Protein AF-K6TJ13-F1 (afdb_monomer_lite)

Foldseek 3Di:
DDDDDPPDDPPDDDPVRVVVVVCVVVVPFDQKDFDQAPPPGTFIWGQDDPVLVVQLVVLQVVQFDADPVRDTPGGNLVSNLLSLLQSRLVGGVVLVDVVQCVVQVPPDSSCSSCSPRNSVCSNVVSVSSCVVSCVVVVVVVVVVD

pLDDT: mean 85.6, std 16.02, range [30.78, 97.81]

Secondary structure (DSSP, 8-state):
-----------PPPHHHHHHHHHHHHHTS-SEEEEEETTTEEEEEEPPPHHHHHHHHHHHHHHEEE-TTS-EEEE-HHHHHHHHHHHHHHH-GGGG-HHHHHHTT-SSGGGHHHHHH-TTTHHHHHHHHHHHTTHHHHHHHHT--

Structure (mmCIF, N/CA/C/O backbone):
data_AF-K6TJ13-F1
#
_entry.id   AF-K6TJ13-F1
#
loop_
_atom_site.group_PDB
_atom_site.id
_atom_site.type_symbol
_atom_site.label_atom_id
_atom_site.label_alt_id
_atom_site.label_comp_id
_atom_site.label_asym_id
_atom_site.label_entity_id
_atom_site.label_seq_id
_atom_site.pdbx_PDB_ins_code
_atom_site.Cartn_x
_atom_site.Cartn_y
_atom_site.Cartn_z
_atom_site.occupancy
_atom_site.B_iso_or_equiv
_atom_site.auth_seq_id
_atom_site.auth_comp_id
_atom_site.auth_asym_id
_atom_site.auth_atom_id
_atom_site.pdbx_PDB_model_num
ATOM 1 N N . MET A 1 1 ? -49.488 37.862 -6.318 1.00 39.06 1 MET A N 1
ATOM 2 C CA . MET A 1 1 ? -48.918 36.497 -6.381 1.00 39.06 1 MET A CA 1
ATOM 3 C C . MET A 1 1 ? -47.601 36.515 -5.618 1.00 39.06 1 MET A C 1
ATOM 5 O O . MET A 1 1 ? -46.623 37.030 -6.135 1.00 39.06 1 MET A O 1
ATOM 9 N N . ASN A 1 2 ? -47.613 36.066 -4.359 1.00 39.69 2 ASN A N 1
ATOM 10 C CA . ASN A 1 2 ? -46.439 36.035 -3.481 1.00 39.69 2 ASN A CA 1
ATOM 11 C C . ASN A 1 2 ? -45.680 34.720 -3.684 1.00 39.69 2 ASN A C 1
ATOM 13 O O . ASN A 1 2 ? -46.235 33.661 -3.403 1.00 39.69 2 ASN A O 1
ATOM 17 N N . LYS A 1 3 ? -44.417 34.782 -4.109 1.00 44.41 3 LYS A N 1
ATOM 18 C CA . LYS A 1 3 ? -43.448 33.709 -3.858 1.00 44.41 3 LYS A CA 1
ATOM 19 C C . LYS A 1 3 ? -42.619 34.149 -2.656 1.00 44.41 3 LYS A C 1
ATOM 21 O O . LYS A 1 3 ? -41.852 35.097 -2.758 1.00 44.41 3 LYS A O 1
ATOM 26 N N . LYS A 1 4 ? -42.869 33.534 -1.497 1.00 48.06 4 LYS A N 1
ATOM 27 C CA . LYS A 1 4 ? -41.985 33.642 -0.335 1.00 48.06 4 LYS A CA 1
ATOM 28 C C . LYS A 1 4 ? -40.766 32.775 -0.627 1.00 48.06 4 LYS A C 1
ATOM 30 O O . LYS A 1 4 ? -40.915 31.570 -0.807 1.00 48.06 4 LYS A O 1
ATOM 35 N N . ASP A 1 5 ? -39.598 33.395 -0.671 1.00 53.28 5 ASP A N 1
ATOM 36 C CA . ASP A 1 5 ? -38.327 32.689 -0.599 1.00 53.28 5 ASP A CA 1
ATOM 37 C C . ASP A 1 5 ? -38.202 32.075 0.803 1.00 53.28 5 ASP A C 1
ATOM 39 O O . ASP A 1 5 ? -38.006 32.779 1.798 1.00 53.28 5 ASP A O 1
ATOM 43 N N . GLU A 1 6 ? -38.375 30.758 0.902 1.00 49.69 6 GLU A N 1
ATOM 44 C CA . GLU A 1 6 ? -38.070 30.003 2.115 1.00 49.69 6 GLU A CA 1
ATOM 45 C C . GLU A 1 6 ? -36.549 29.988 2.314 1.00 49.69 6 GLU A C 1
ATOM 47 O O . GLU A 1 6 ? -35.820 29.195 1.716 1.00 49.69 6 GLU A O 1
ATOM 52 N N . LYS A 1 7 ? -36.049 30.887 3.170 1.00 55.03 7 LYS A N 1
ATOM 53 C CA . LYS A 1 7 ? -34.712 30.758 3.753 1.00 55.03 7 LYS A CA 1
ATOM 54 C C . LYS A 1 7 ? -34.687 29.476 4.582 1.00 55.03 7 LYS A C 1
ATOM 56 O O . LYS A 1 7 ? -35.302 29.407 5.640 1.00 55.03 7 LYS A O 1
ATOM 61 N N . LYS A 1 8 ? -33.974 28.465 4.093 1.00 55.88 8 LYS A N 1
ATOM 62 C CA . LYS A 1 8 ? -33.666 27.248 4.846 1.00 55.88 8 LYS A CA 1
ATOM 63 C C . LYS A 1 8 ? -32.821 27.650 6.062 1.00 55.88 8 LYS A C 1
ATOM 65 O O . LYS A 1 8 ? -31.678 28.066 5.887 1.00 55.88 8 LYS A O 1
ATOM 70 N N . GLU A 1 9 ? -33.384 27.583 7.267 1.00 57.12 9 GLU A N 1
ATOM 71 C CA . GLU A 1 9 ? -32.614 27.758 8.503 1.00 57.12 9 GLU A CA 1
ATOM 72 C C . GLU A 1 9 ? -31.509 26.698 8.560 1.00 57.12 9 GLU A C 1
ATOM 74 O O . GLU A 1 9 ? -31.765 25.492 8.502 1.00 57.12 9 GLU A O 1
ATOM 79 N N . ILE A 1 10 ? -30.260 27.155 8.633 1.00 66.19 10 ILE A N 1
ATOM 80 C CA . ILE A 1 10 ? -29.111 26.298 8.905 1.00 66.19 10 ILE A CA 1
ATOM 81 C C . ILE A 1 10 ? -29.082 26.129 10.423 1.00 66.19 10 ILE A C 1
ATOM 83 O O . ILE A 1 10 ? -28.583 26.999 11.129 1.00 66.19 10 ILE A O 1
ATOM 87 N N . ASN A 1 11 ? -29.658 25.038 10.928 1.00 76.44 11 ASN A N 1
ATOM 88 C CA . ASN A 1 11 ? -29.510 24.684 12.337 1.00 76.44 11 ASN A CA 1
ATOM 89 C C . ASN A 1 11 ? -28.056 24.280 12.599 1.00 76.44 11 ASN A C 1
ATOM 91 O O . ASN A 1 11 ? -27.581 23.263 12.084 1.00 76.44 11 ASN A O 1
ATOM 95 N N . GLU A 1 12 ? -27.357 25.100 13.379 1.00 82.56 12 GLU A N 1
ATOM 96 C CA . GLU A 1 12 ? -26.004 24.823 13.843 1.00 82.56 12 GLU A CA 1
ATOM 97 C C . GLU A 1 12 ? -26.020 23.599 14.769 1.00 82.56 12 GLU A C 1
ATOM 99 O O . GLU A 1 12 ? -26.879 23.455 15.639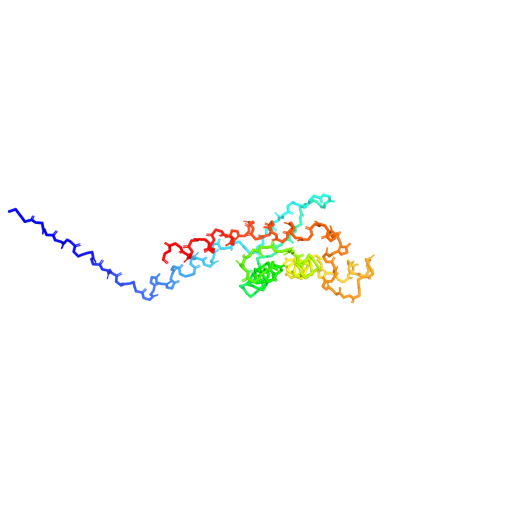 1.00 82.56 12 GLU A O 1
ATOM 104 N N . MET A 1 13 ? -25.104 22.663 14.530 1.00 87.81 13 MET A N 1
ATOM 105 C CA . MET A 1 13 ? -25.024 21.423 15.296 1.00 87.81 13 MET A CA 1
ATOM 106 C C . MET A 1 13 ? -24.338 21.681 16.639 1.00 87.81 13 MET A C 1
ATOM 108 O O . MET A 1 13 ? -23.344 22.402 16.693 1.00 87.81 13 MET A O 1
ATOM 112 N N . SER A 1 14 ? -24.822 21.052 17.712 1.00 90.75 14 SER A N 1
ATOM 113 C CA . SER A 1 14 ? -24.143 21.131 19.006 1.00 90.75 14 SER A CA 1
ATOM 114 C C . SER A 1 14 ? -22.791 20.405 18.967 1.00 90.75 14 SER A C 1
ATOM 116 O O . SER A 1 14 ? -22.587 19.467 18.191 1.00 90.75 14 SER A O 1
ATOM 118 N N . PHE A 1 15 ? -21.859 20.807 19.834 1.00 88.56 15 PHE A N 1
ATOM 119 C CA . PHE A 1 15 ? -20.577 20.109 19.962 1.00 88.56 15 PHE A CA 1
ATOM 120 C C . PHE A 1 15 ? -20.755 18.641 20.387 1.00 88.56 15 PHE A C 1
ATOM 122 O O . PHE A 1 15 ? -20.044 17.777 19.883 1.00 88.56 15 PHE A O 1
ATOM 129 N N . GLU A 1 16 ? -21.727 18.333 21.250 1.00 91.06 16 GLU A N 1
ATOM 130 C CA . GLU A 1 16 ? -22.036 16.952 21.650 1.00 91.06 16 GLU A CA 1
ATOM 131 C C . GLU A 1 16 ? -22.540 16.118 20.467 1.00 91.06 16 GLU A C 1
ATOM 133 O O . GLU A 1 16 ? -22.087 14.990 20.262 1.00 91.06 16 GLU A O 1
ATOM 138 N N . ASP A 1 17 ? -23.406 16.685 19.623 1.00 88.94 17 ASP A N 1
ATOM 139 C CA . ASP A 1 17 ? -23.864 16.021 18.400 1.00 88.94 17 ASP A CA 1
ATOM 140 C C . ASP A 1 17 ? -22.722 15.817 17.399 1.00 88.94 17 ASP A C 1
ATOM 142 O O . ASP A 1 17 ? -22.657 14.778 16.733 1.00 88.94 17 ASP A O 1
ATOM 146 N N . PHE A 1 18 ? -21.809 16.788 17.286 1.00 89.56 18 PHE A N 1
ATOM 147 C CA . PHE A 1 18 ? -20.600 16.661 16.474 1.00 89.56 18 PHE A CA 1
ATOM 148 C C . PHE A 1 18 ? -19.694 15.542 17.000 1.00 89.56 18 PHE A C 1
ATOM 150 O O . PHE A 1 18 ? -19.264 14.681 16.227 1.00 89.56 18 PHE A O 1
ATOM 157 N N . LEU A 1 19 ? -19.450 15.510 18.312 1.00 86.50 19 LEU A N 1
ATOM 158 C CA . LEU A 1 19 ? -18.622 14.504 18.968 1.00 86.50 19 LEU A CA 1
ATOM 159 C C . LEU A 1 19 ? -19.205 13.104 18.751 1.00 86.50 19 LEU A C 1
ATOM 161 O O . LEU A 1 19 ? -18.508 12.230 18.233 1.00 86.50 19 LEU A O 1
ATOM 165 N N . ASN A 1 20 ? -20.496 12.918 19.026 1.00 86.81 20 ASN A N 1
ATOM 166 C CA . ASN A 1 20 ? -21.187 11.642 18.840 1.00 86.81 20 ASN A CA 1
ATOM 167 C C . ASN A 1 20 ? -21.134 11.171 17.380 1.00 86.81 20 ASN A C 1
ATOM 169 O O . ASN A 1 20 ? -20.828 10.008 17.112 1.00 86.81 20 ASN A O 1
ATOM 173 N N . LYS A 1 21 ? -21.344 12.076 16.415 1.00 85.38 21 LYS A N 1
ATOM 174 C CA . LYS A 1 21 ? -21.217 11.752 14.985 1.00 85.38 21 LYS A CA 1
ATOM 175 C C . LYS A 1 21 ? -19.783 11.425 14.575 1.00 85.38 21 LYS A C 1
ATOM 177 O O . LYS A 1 21 ? -19.589 10.584 13.696 1.00 85.38 21 LYS A O 1
ATOM 182 N N . SER A 1 22 ? -18.781 12.068 15.173 1.00 79.06 22 SER A N 1
ATOM 183 C CA . SER A 1 22 ? -17.374 11.795 14.863 1.00 79.06 22 SER A CA 1
ATOM 184 C C . SER A 1 22 ? -16.928 10.421 15.379 1.00 79.06 22 SER A C 1
ATOM 186 O O . SER A 1 22 ? -16.299 9.673 14.630 1.00 79.06 22 SER A O 1
ATOM 188 N N . ILE A 1 23 ? -17.340 10.049 16.597 1.00 78.00 23 ILE A N 1
ATOM 189 C CA . ILE A 1 23 ? -17.079 8.736 17.206 1.00 78.00 23 ILE A CA 1
ATOM 190 C C . ILE A 1 23 ? -17.822 7.629 16.450 1.00 78.00 23 ILE A C 1
ATOM 192 O O . ILE A 1 23 ? -17.234 6.604 16.115 1.00 78.00 23 ILE A O 1
ATOM 196 N N . ASP A 1 24 ? -19.096 7.834 16.107 1.00 77.06 24 ASP A N 1
ATOM 197 C CA . ASP A 1 24 ? -19.870 6.858 15.328 1.00 77.06 24 ASP A CA 1
ATOM 198 C C . ASP A 1 24 ? -19.251 6.629 13.934 1.00 77.06 24 ASP A C 1
ATOM 200 O O . ASP A 1 24 ? -19.194 5.508 13.421 1.00 77.06 24 ASP A O 1
ATOM 204 N N . ARG A 1 25 ? -18.697 7.686 13.326 1.00 74.94 25 ARG A N 1
ATOM 205 C CA . ARG A 1 25 ? -17.999 7.604 12.037 1.00 74.94 25 ARG A CA 1
ATOM 206 C C . ARG A 1 25 ? -16.644 6.897 12.125 1.00 74.94 25 ARG A C 1
ATOM 208 O O . ARG A 1 25 ? -16.241 6.282 11.133 1.00 74.94 25 ARG A O 1
ATOM 215 N N . SER A 1 26 ? -15.929 6.992 13.245 1.00 62.28 26 SER A N 1
ATOM 216 C CA . SER A 1 26 ? -14.650 6.298 13.439 1.00 62.28 26 SER A CA 1
ATOM 217 C C . SER A 1 26 ? -14.857 4.832 13.833 1.00 62.28 2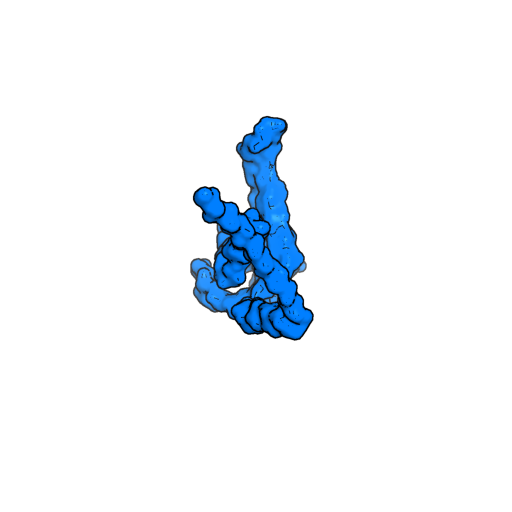6 SER A C 1
ATOM 219 O O . SER A 1 26 ? -14.236 3.959 13.233 1.00 62.28 26 SER A O 1
ATOM 221 N N . GLY A 1 27 ? -15.800 4.539 14.734 1.00 61.19 27 GLY A N 1
ATOM 222 C CA . GLY A 1 27 ? -16.101 3.181 15.207 1.00 61.19 27 GLY A CA 1
ATOM 223 C C . GLY A 1 27 ? -16.682 2.241 14.143 1.00 61.19 27 GLY A C 1
ATOM 224 O O . GLY A 1 27 ? -16.550 1.026 14.252 1.00 61.19 27 GLY A O 1
ATOM 225 N N . LYS A 1 28 ? -17.283 2.784 13.076 1.00 66.56 28 LYS A N 1
ATOM 226 C CA . LYS A 1 28 ? -17.802 2.007 11.932 1.00 66.56 28 LYS A CA 1
ATOM 227 C C . LYS A 1 28 ? -16.740 1.629 10.895 1.00 66.56 28 LYS A C 1
ATOM 229 O O . LYS A 1 28 ? -17.052 0.905 9.946 1.00 66.56 28 LYS A O 1
ATOM 234 N N . GLN A 1 29 ? -15.509 2.131 11.014 1.00 66.44 29 GLN A N 1
ATOM 235 C CA . GLN A 1 29 ? -14.446 1.793 10.070 1.00 66.44 29 GLN A CA 1
ATOM 236 C C . GLN A 1 29 ? -13.863 0.426 10.415 1.00 66.44 29 GLN A C 1
ATOM 238 O O . GLN A 1 29 ? -13.451 0.166 11.540 1.00 66.44 29 GLN A O 1
ATOM 243 N N . LYS A 1 30 ? -13.830 -0.465 9.424 1.00 72.62 30 LYS A N 1
ATOM 244 C CA . LYS A 1 30 ? -13.159 -1.754 9.568 1.00 72.62 30 LYS A CA 1
ATOM 245 C C . LYS A 1 30 ? -11.653 -1.525 9.650 1.00 72.62 30 LYS A C 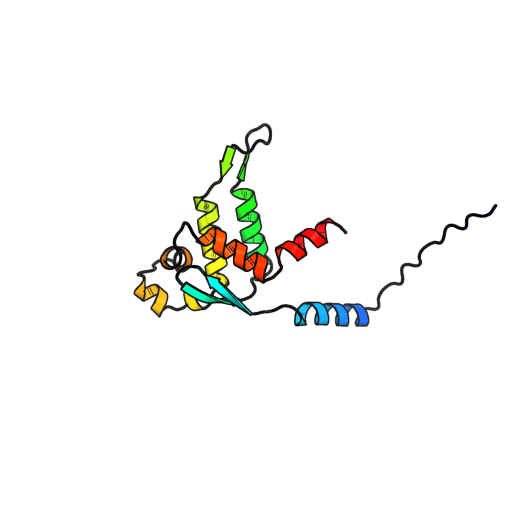1
ATOM 247 O O . LYS A 1 30 ? -11.087 -0.908 8.749 1.00 72.62 30 LYS A O 1
ATOM 252 N N . ASN A 1 31 ? -11.037 -2.024 10.718 1.00 83.56 31 ASN A N 1
ATOM 253 C CA . ASN A 1 31 ? -9.607 -1.857 10.991 1.00 83.56 31 ASN A CA 1
ATOM 254 C C . ASN A 1 31 ? -8.743 -2.953 10.357 1.00 83.56 31 ASN A C 1
ATOM 256 O O . ASN A 1 31 ? -7.556 -2.736 10.138 1.00 83.56 31 ASN A O 1
ATOM 260 N N . GLU A 1 32 ? -9.336 -4.102 10.039 1.00 91.69 32 GLU A N 1
ATOM 261 C CA . GLU A 1 32 ? -8.679 -5.214 9.363 1.00 91.69 32 GLU A CA 1
ATOM 262 C C . GLU A 1 32 ? -9.666 -5.879 8.399 1.00 91.69 32 GLU A C 1
ATOM 264 O O . GLU A 1 32 ? -10.864 -5.959 8.682 1.00 91.69 32 GLU A O 1
ATOM 269 N N . GLU A 1 33 ? -9.164 -6.325 7.255 1.00 92.38 33 GLU A N 1
ATOM 270 C CA . GLU A 1 33 ? -9.909 -7.046 6.233 1.00 92.38 33 GLU A CA 1
ATOM 271 C C . GLU A 1 33 ? -9.055 -8.165 5.648 1.00 92.38 33 GLU A C 1
ATOM 273 O O . GLU A 1 33 ? -7.855 -8.013 5.429 1.00 92.38 33 GLU A O 1
ATOM 278 N N . LYS A 1 34 ? -9.702 -9.285 5.335 1.00 94.25 34 LYS A N 1
ATOM 279 C CA . LYS A 1 34 ? -9.085 -10.362 4.566 1.00 94.25 34 LYS A CA 1
ATOM 280 C C . LYS A 1 34 ? -9.342 -10.130 3.083 1.00 94.25 34 LYS A C 1
ATOM 282 O O . LYS A 1 34 ? -10.493 -10.005 2.656 1.00 94.25 34 LYS A O 1
ATOM 287 N N . ILE A 1 35 ? -8.274 -10.055 2.301 1.00 94.56 35 ILE A N 1
ATOM 288 C CA . ILE A 1 35 ? -8.333 -9.824 0.859 1.00 94.56 35 ILE A CA 1
ATOM 289 C C . ILE A 1 35 ? -7.844 -11.088 0.166 1.00 94.56 35 ILE A C 1
ATOM 291 O O . ILE A 1 35 ? -6.789 -11.614 0.500 1.00 94.56 35 ILE A O 1
ATOM 295 N N . ASP A 1 36 ? -8.646 -11.584 -0.770 1.00 94.50 36 ASP A N 1
ATOM 296 C CA . ASP A 1 36 ? -8.278 -12.721 -1.603 1.00 94.50 36 ASP A CA 1
ATOM 297 C C . ASP A 1 36 ? -7.293 -12.261 -2.682 1.00 94.50 36 ASP A C 1
ATOM 299 O O . ASP A 1 36 ? -7.628 -11.403 -3.505 1.00 94.50 36 ASP A O 1
ATOM 303 N N . ILE A 1 37 ? -6.071 -12.784 -2.620 1.00 93.12 37 ILE A N 1
ATOM 304 C CA . ILE A 1 37 ? -4.969 -12.461 -3.521 1.00 93.12 37 ILE A CA 1
ATOM 305 C C . ILE A 1 37 ? -4.729 -13.677 -4.431 1.00 93.12 37 ILE A C 1
ATOM 307 O O . ILE A 1 37 ? -4.481 -14.776 -3.920 1.00 93.12 37 ILE A O 1
ATOM 311 N N . PRO A 1 38 ? -4.781 -13.523 -5.768 1.00 85.75 38 PRO A N 1
ATOM 312 C CA . PRO A 1 38 ? -4.550 -14.627 -6.697 1.00 85.75 38 PRO A CA 1
ATOM 313 C C . PRO A 1 38 ? -3.233 -15.359 -6.414 1.00 85.75 38 PRO A C 1
ATOM 315 O O . PRO A 1 38 ? -2.187 -14.732 -6.284 1.00 85.75 38 PRO A O 1
ATOM 318 N N . GLY A 1 39 ? -3.285 -16.688 -6.292 1.00 88.94 39 GLY A N 1
ATOM 319 C CA . GLY A 1 39 ? -2.114 -17.526 -5.987 1.00 88.94 39 GLY A CA 1
ATOM 320 C C . GLY A 1 39 ? -1.723 -17.605 -4.504 1.00 88.94 39 GLY A C 1
ATOM 321 O O . GLY A 1 39 ? -0.957 -18.490 -4.139 1.00 88.94 39 GLY A O 1
ATOM 322 N N . TRP A 1 40 ? -2.289 -16.753 -3.644 1.00 91.00 40 TRP A N 1
ATOM 323 C CA . TRP A 1 40 ? -1.981 -16.688 -2.206 1.00 91.00 40 TRP A CA 1
ATOM 324 C C . TRP A 1 40 ? -3.193 -16.983 -1.316 1.00 91.00 40 TRP A C 1
ATOM 326 O O . TRP A 1 40 ? -3.044 -17.376 -0.159 1.00 91.00 40 TRP A O 1
ATOM 336 N N . GLY A 1 41 ? -4.402 -16.808 -1.850 1.00 93.25 41 GLY A N 1
ATOM 337 C CA . GLY A 1 41 ? -5.641 -16.917 -1.096 1.00 93.25 41 GLY A CA 1
ATOM 338 C C . GLY A 1 41 ? -5.875 -15.702 -0.198 1.00 93.25 41 GLY A C 1
ATOM 339 O O . GLY A 1 41 ? -5.444 -14.585 -0.479 1.00 93.25 41 GLY A O 1
ATOM 340 N N . SER A 1 42 ? -6.588 -15.916 0.904 1.00 96.00 42 SER A N 1
ATOM 341 C CA . SER A 1 42 ? -7.030 -14.851 1.803 1.00 96.00 42 SER A CA 1
ATOM 342 C C . SER A 1 42 ? -5.909 -14.353 2.731 1.00 96.00 42 SER A C 1
ATOM 344 O O . SER A 1 42 ? -5.614 -14.994 3.742 1.00 96.00 42 SER A O 1
ATOM 346 N N . VAL A 1 43 ? -5.391 -13.150 2.475 1.00 96.69 43 VAL A N 1
ATOM 347 C CA . VAL A 1 43 ? -4.337 -12.486 3.265 1.00 96.69 43 VAL A CA 1
ATOM 348 C C . VAL A 1 43 ? -4.929 -11.346 4.118 1.00 96.69 43 VAL A C 1
ATOM 350 O O . VAL A 1 43 ? -5.780 -10.602 3.620 1.00 96.69 43 VAL A O 1
ATOM 353 N N . PRO A 1 44 ? -4.546 -11.193 5.403 1.00 96.06 44 PRO A N 1
ATOM 354 C CA . PRO A 1 44 ? -5.037 -10.113 6.254 1.00 96.06 44 PRO A CA 1
ATOM 355 C C . PRO A 1 44 ? -4.313 -8.790 5.978 1.00 96.06 44 PRO A C 1
ATOM 357 O O . PRO A 1 44 ? -3.085 -8.721 5.970 1.00 96.06 44 PRO A O 1
ATOM 360 N N . PHE A 1 45 ? -5.094 -7.724 5.842 1.00 96.75 45 PHE A N 1
ATOM 361 C CA . PHE A 1 45 ? -4.618 -6.354 5.699 1.00 96.75 45 PHE A CA 1
ATOM 362 C C . PHE A 1 45 ? -5.279 -5.461 6.736 1.00 96.75 45 PHE A C 1
ATOM 364 O O . PHE A 1 45 ? -6.482 -5.549 6.973 1.00 96.75 45 PHE A O 1
ATOM 371 N N . ARG A 1 46 ? -4.503 -4.559 7.323 1.00 95.31 46 ARG A N 1
ATOM 372 C CA . ARG A 1 46 ? -4.983 -3.494 8.197 1.00 95.31 46 ARG A CA 1
ATOM 373 C C . ARG A 1 46 ? -5.365 -2.273 7.380 1.00 95.31 46 ARG A C 1
ATOM 375 O O . ARG A 1 46 ? -4.828 -2.033 6.299 1.00 95.31 46 ARG A O 1
ATOM 382 N N . ARG A 1 47 ? -6.287 -1.482 7.924 1.00 92.69 47 ARG A N 1
ATOM 383 C CA . ARG A 1 47 ? -6.668 -0.202 7.338 1.00 92.69 47 ARG A CA 1
ATOM 384 C C . ARG A 1 47 ? -5.438 0.716 7.316 1.00 92.69 47 ARG A C 1
ATOM 386 O O . ARG A 1 47 ? -4.893 0.980 8.389 1.00 92.69 47 ARG A O 1
ATOM 393 N N . PRO A 1 48 ? -5.020 1.218 6.144 1.00 92.69 48 PRO A N 1
ATOM 394 C CA . PRO A 1 48 ? -3.951 2.204 6.073 1.00 92.69 48 PRO A CA 1
ATOM 395 C C . PRO A 1 48 ? -4.380 3.501 6.763 1.00 92.69 48 PRO A C 1
ATOM 397 O O . PRO A 1 48 ? -5.562 3.866 6.752 1.00 92.69 48 PRO A O 1
ATOM 400 N N . ASN A 1 49 ? -3.419 4.200 7.357 1.00 90.81 49 ASN A N 1
ATOM 401 C CA . ASN A 1 49 ? -3.650 5.535 7.897 1.00 90.81 49 ASN A CA 1
ATOM 402 C C . ASN A 1 49 ? -3.755 6.574 6.760 1.00 90.81 49 ASN A C 1
ATOM 404 O O . ASN A 1 49 ? -3.520 6.271 5.590 1.00 90.81 49 ASN A O 1
ATOM 408 N N . ASN A 1 50 ? -4.153 7.804 7.095 1.00 88.88 50 ASN A N 1
ATOM 409 C CA . ASN A 1 50 ? -4.363 8.842 6.084 1.00 88.88 50 ASN A CA 1
ATOM 410 C C . ASN A 1 50 ? -3.080 9.190 5.321 1.00 88.88 50 ASN A C 1
ATOM 412 O O . ASN A 1 50 ? -3.162 9.404 4.116 1.00 88.88 50 ASN A O 1
ATOM 416 N N . ASP A 1 51 ? -1.929 9.205 5.989 1.00 92.75 51 ASP A N 1
ATOM 417 C CA . ASP A 1 51 ? -0.653 9.563 5.366 1.00 92.75 51 ASP A CA 1
ATOM 418 C C . ASP A 1 51 ? -0.255 8.504 4.335 1.00 92.75 51 ASP A C 1
ATOM 420 O O . ASP A 1 51 ? -0.077 8.826 3.170 1.00 92.75 51 ASP A O 1
ATOM 424 N N . GLN A 1 52 ? -0.319 7.221 4.696 1.00 94.12 52 GLN A N 1
ATOM 425 C CA . GLN A 1 52 ? -0.077 6.095 3.785 1.00 94.12 52 GLN A CA 1
ATOM 426 C C . GLN A 1 52 ? -0.996 6.124 2.557 1.00 94.12 52 GLN A C 1
ATOM 428 O O . GLN A 1 52 ? -0.578 5.805 1.444 1.00 94.12 52 GLN A O 1
ATOM 433 N N . ILE A 1 53 ? -2.267 6.493 2.750 1.00 93.50 53 ILE A N 1
ATOM 434 C CA . ILE A 1 53 ? -3.214 6.661 1.643 1.00 93.50 53 ILE A CA 1
ATOM 435 C C . ILE A 1 53 ? -2.771 7.816 0.742 1.00 93.50 53 ILE A C 1
ATOM 437 O O . ILE A 1 53 ? -2.745 7.657 -0.476 1.00 93.50 53 ILE A O 1
ATOM 441 N N . LEU A 1 54 ? -2.466 8.977 1.322 1.00 92.81 54 LEU A N 1
ATOM 442 C CA . LEU A 1 54 ? -2.078 10.171 0.575 1.00 92.81 54 LEU A CA 1
ATOM 443 C C . LEU A 1 54 ? -0.760 9.967 -0.168 1.00 92.81 54 LEU A C 1
ATOM 445 O O . LEU A 1 54 ? -0.680 10.332 -1.336 1.00 92.81 54 LEU A O 1
ATOM 449 N N . ASP A 1 55 ? 0.222 9.333 0.461 1.00 94.31 55 ASP A N 1
ATOM 450 C CA . ASP A 1 55 ? 1.524 9.037 -0.126 1.00 94.31 55 ASP A CA 1
ATOM 451 C C . ASP A 1 55 ? 1.371 8.144 -1.358 1.00 94.31 55 ASP A C 1
ATOM 453 O O . ASP A 1 55 ? 1.866 8.483 -2.435 1.00 94.31 55 ASP A O 1
ATOM 457 N N . TYR A 1 56 ? 0.588 7.064 -1.258 1.00 95.44 56 TYR A N 1
ATOM 458 C CA . TYR A 1 56 ? 0.351 6.185 -2.402 1.00 95.44 56 TYR A CA 1
ATOM 459 C C . TYR A 1 56 ? -0.459 6.865 -3.521 1.00 95.44 56 TYR A C 1
ATOM 461 O O . TYR A 1 56 ? -0.170 6.678 -4.704 1.00 95.44 56 TYR A O 1
ATOM 469 N N . LEU A 1 57 ? -1.456 7.692 -3.188 1.00 93.06 57 LEU A N 1
ATOM 470 C CA . LEU A 1 57 ? -2.225 8.440 -4.193 1.00 93.06 57 LEU A CA 1
ATOM 471 C C . LEU A 1 57 ? -1.384 9.522 -4.884 1.00 93.06 57 LEU A C 1
ATOM 473 O O . LEU A 1 57 ? -1.497 9.710 -6.096 1.00 93.06 57 LEU A O 1
ATOM 477 N N . ASN A 1 58 ? -0.523 10.207 -4.133 1.00 93.19 58 ASN A N 1
ATOM 478 C CA . ASN A 1 58 ? 0.430 11.167 -4.678 1.00 93.19 58 ASN A CA 1
ATOM 479 C C . ASN A 1 58 ? 1.432 10.463 -5.593 1.00 93.19 58 ASN A C 1
ATOM 481 O O . ASN A 1 58 ? 1.694 10.954 -6.688 1.00 93.19 58 ASN A O 1
ATOM 485 N N . ALA A 1 59 ? 1.938 9.293 -5.196 1.00 93.44 59 ALA A N 1
ATOM 486 C CA . ALA A 1 59 ? 2.810 8.481 -6.037 1.00 93.44 59 ALA A CA 1
ATOM 487 C C . ALA A 1 59 ? 2.125 8.082 -7.354 1.00 93.44 59 ALA A C 1
ATOM 489 O O . ALA A 1 59 ? 2.722 8.232 -8.419 1.00 93.44 59 ALA A O 1
ATOM 490 N N . GLN A 1 60 ? 0.851 7.670 -7.315 1.00 91.69 60 GLN A N 1
ATOM 491 C CA . GLN A 1 60 ? 0.067 7.391 -8.525 1.00 91.69 60 GLN A CA 1
ATOM 492 C C . GLN A 1 60 ? -0.042 8.608 -9.448 1.00 91.69 60 GLN A C 1
ATOM 494 O O . GLN A 1 60 ? 0.169 8.483 -10.653 1.00 91.69 60 GLN A O 1
ATOM 499 N N . GLY A 1 61 ? -0.350 9.785 -8.896 1.00 90.12 61 GLY A N 1
ATOM 500 C CA . GLY A 1 61 ? -0.430 11.023 -9.672 1.00 90.12 61 GLY A CA 1
ATOM 501 C C . GLY A 1 61 ? 0.916 11.418 -10.284 1.00 90.12 61 GLY A C 1
ATOM 502 O O . GLY A 1 61 ? 0.994 11.701 -11.478 1.00 90.12 61 GLY A O 1
ATOM 503 N N . ASN A 1 62 ? 1.981 11.374 -9.482 1.00 92.12 62 ASN A N 1
ATOM 504 C CA . ASN A 1 62 ? 3.337 11.756 -9.883 1.00 92.12 62 ASN A CA 1
ATOM 505 C C . ASN A 1 62 ? 3.971 10.772 -10.874 1.00 92.12 62 ASN A C 1
ATOM 507 O O . ASN A 1 62 ? 4.848 11.158 -11.648 1.00 92.12 62 ASN A O 1
ATOM 511 N N . ALA A 1 63 ? 3.529 9.512 -10.882 1.00 92.00 63 ALA A N 1
ATOM 512 C CA . ALA A 1 63 ? 3.992 8.531 -11.851 1.00 92.00 63 ALA A CA 1
ATOM 513 C C . ALA A 1 63 ? 3.540 8.871 -13.281 1.00 92.00 63 ALA A C 1
ATOM 515 O O . ALA A 1 63 ? 4.173 8.420 -14.234 1.00 92.00 63 ALA A O 1
ATOM 516 N N . ILE A 1 64 ? 2.476 9.661 -13.467 1.00 91.31 64 ILE A N 1
ATOM 517 C CA . ILE A 1 64 ? 1.995 10.062 -14.794 1.00 91.31 64 ILE A CA 1
ATOM 518 C C . ILE A 1 64 ? 2.869 11.201 -15.330 1.00 91.31 64 ILE A C 1
ATOM 520 O O . ILE A 1 64 ? 2.920 12.294 -14.771 1.00 91.31 64 ILE A O 1
ATOM 524 N N . LYS A 1 65 ? 3.541 10.960 -16.458 1.00 90.62 65 LYS A N 1
ATOM 525 C CA . LYS A 1 65 ? 4.384 11.954 -17.132 1.00 90.62 65 LYS A CA 1
ATOM 526 C C . LYS A 1 65 ? 3.574 12.682 -18.196 1.00 90.62 65 LYS A C 1
ATOM 528 O O . LYS A 1 65 ? 2.958 12.039 -19.045 1.00 90.62 65 LYS A O 1
ATOM 533 N N . PHE A 1 66 ? 3.625 14.010 -18.182 1.00 90.69 66 PHE A N 1
ATOM 534 C CA . PHE A 1 66 ? 2.936 14.873 -19.142 1.00 90.69 66 PHE A CA 1
ATOM 535 C C . PHE A 1 66 ? 3.932 15.596 -20.057 1.00 90.69 66 PHE A C 1
ATOM 537 O O . PHE A 1 66 ? 5.037 15.938 -19.633 1.00 90.69 66 PHE A O 1
ATOM 544 N N . ASN A 1 67 ? 3.540 15.848 -21.307 1.00 90.19 67 ASN A N 1
ATOM 545 C CA . ASN A 1 67 ? 4.259 16.762 -22.194 1.00 90.19 67 ASN A CA 1
ATOM 546 C C . ASN A 1 67 ? 3.884 18.229 -21.889 1.00 90.19 67 ASN A C 1
ATOM 548 O O . ASN A 1 67 ? 3.050 18.512 -21.029 1.00 90.19 67 ASN A O 1
ATOM 552 N N . LYS A 1 68 ? 4.479 19.176 -22.628 1.00 89.44 68 LYS A N 1
ATOM 553 C CA . LYS A 1 68 ? 4.210 20.620 -22.475 1.00 89.44 68 LYS A CA 1
ATOM 554 C C . LYS A 1 68 ? 2.754 21.017 -22.755 1.00 89.44 68 LYS A C 1
ATOM 556 O O . LYS A 1 68 ? 2.312 22.041 -22.247 1.00 89.44 68 LYS A O 1
ATOM 561 N N . ASP A 1 69 ? 2.029 20.204 -23.516 1.00 91.00 69 ASP A N 1
ATOM 562 C CA . ASP A 1 69 ? 0.630 20.426 -23.890 1.00 91.00 69 ASP A CA 1
ATOM 563 C C . ASP A 1 69 ? -0.351 19.732 -22.923 1.00 91.00 69 ASP A C 1
ATOM 565 O O . ASP A 1 69 ? -1.559 19.743 -23.146 1.00 91.00 69 ASP A O 1
ATOM 569 N N . GLY A 1 70 ? 0.153 19.103 -21.852 1.00 86.38 70 GLY A N 1
ATOM 570 C CA . GLY A 1 70 ? -0.662 18.383 -20.871 1.00 86.38 70 GLY A CA 1
ATOM 571 C C . GLY A 1 70 ? -1.135 16.996 -21.325 1.00 86.38 70 GLY A C 1
ATOM 572 O O . GLY A 1 70 ? -2.030 16.425 -20.705 1.00 86.38 70 GLY A O 1
ATOM 573 N N . LEU A 1 71 ? -0.549 16.428 -22.384 1.00 88.19 71 LEU A N 1
ATOM 574 C CA . LEU A 1 71 ? -0.830 15.065 -22.846 1.00 88.19 71 LEU A CA 1
ATOM 575 C C . LEU A 1 71 ? 0.045 14.043 -22.116 1.00 88.19 71 LEU A C 1
ATOM 577 O O . LEU A 1 71 ? 1.236 14.274 -21.900 1.00 88.19 71 LEU A O 1
ATOM 581 N N . ILE A 1 72 ? -0.535 12.889 -21.781 1.00 89.06 72 ILE A N 1
ATOM 582 C CA . ILE A 1 72 ? 0.176 11.788 -21.119 1.00 89.06 72 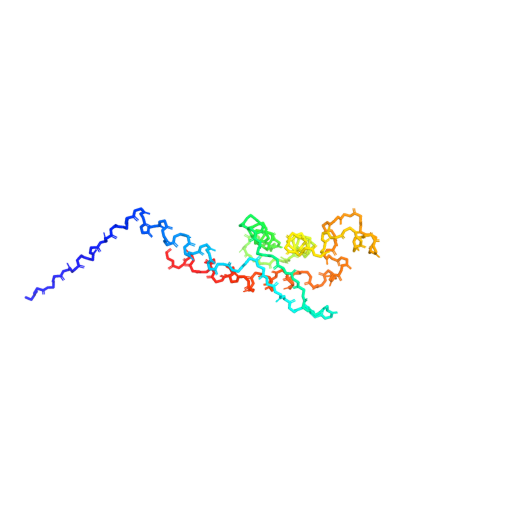ILE A CA 1
ATOM 583 C C . ILE A 1 72 ? 1.222 11.202 -22.078 1.00 89.06 72 ILE A C 1
ATOM 585 O O . ILE A 1 72 ? 0.885 10.723 -23.158 1.00 89.06 72 ILE A O 1
ATOM 589 N N . MET A 1 73 ? 2.489 11.219 -21.664 1.00 91.88 73 MET A N 1
ATOM 590 C CA . MET A 1 73 ? 3.626 10.644 -22.395 1.00 91.88 73 MET A CA 1
ATOM 591 C C . MET A 1 73 ? 3.999 9.241 -21.924 1.00 91.88 73 MET A C 1
ATOM 593 O O . MET A 1 73 ? 4.646 8.496 -22.655 1.00 91.88 73 MET A O 1
ATOM 597 N N . GLY A 1 74 ? 3.641 8.890 -20.692 1.00 90.94 74 GLY A N 1
ATOM 598 C CA . GLY A 1 74 ? 3.957 7.591 -20.119 1.00 90.94 74 GLY A CA 1
ATOM 599 C C . GLY A 1 74 ? 3.772 7.561 -18.612 1.00 90.94 74 GLY A C 1
ATOM 600 O O . GLY A 1 74 ? 3.350 8.542 -17.998 1.00 90.94 74 GLY A O 1
ATOM 601 N N . THR A 1 75 ? 4.124 6.422 -18.027 1.00 92.62 75 THR A N 1
ATOM 602 C CA . THR A 1 75 ? 4.005 6.172 -16.592 1.00 92.62 75 THR A CA 1
ATOM 603 C C . THR A 1 75 ? 5.338 5.681 -16.045 1.00 92.62 75 THR A C 1
ATOM 605 O O . THR A 1 75 ? 5.970 4.803 -16.633 1.00 92.62 75 THR A O 1
ATOM 608 N N . ASP A 1 76 ? 5.779 6.241 -14.921 1.00 93.69 76 ASP A N 1
ATOM 609 C CA . ASP A 1 76 ? 6.926 5.742 -14.168 1.00 93.69 76 ASP A CA 1
ATOM 610 C C . ASP A 1 76 ? 6.545 4.480 -13.386 1.00 93.69 76 ASP A C 1
ATOM 612 O O . ASP A 1 76 ? 6.204 4.522 -12.205 1.00 93.69 76 ASP A O 1
ATOM 616 N N . LEU A 1 77 ? 6.551 3.340 -14.079 1.00 91.94 77 LEU A N 1
ATOM 617 C CA . LEU A 1 77 ? 6.144 2.062 -13.492 1.00 91.94 77 LEU A CA 1
ATOM 618 C C . LEU A 1 77 ? 7.049 1.628 -12.335 1.00 91.94 77 LEU A C 1
ATOM 620 O O . LEU A 1 77 ? 6.574 0.945 -11.431 1.00 91.94 77 LEU A O 1
ATOM 624 N N . LYS A 1 78 ? 8.325 2.037 -12.338 1.00 93.94 78 LYS A N 1
ATOM 625 C CA . LYS A 1 78 ? 9.260 1.732 -11.252 1.00 93.94 78 LYS A CA 1
ATOM 626 C C . LYS A 1 78 ? 8.824 2.442 -9.975 1.00 93.94 78 LYS A C 1
ATOM 628 O O . LYS A 1 78 ? 8.525 1.769 -8.995 1.00 93.94 78 LYS A O 1
ATOM 633 N N . SER A 1 79 ? 8.703 3.771 -10.025 1.00 92.94 79 SER A N 1
ATOM 634 C CA . SER A 1 79 ? 8.272 4.554 -8.863 1.00 92.94 79 SER A CA 1
ATOM 635 C C . SER A 1 79 ? 6.891 4.122 -8.371 1.00 92.94 79 SER A C 1
ATOM 637 O O . SER A 1 79 ? 6.672 4.034 -7.168 1.00 92.94 79 SER A O 1
ATOM 639 N N . LEU A 1 80 ? 5.968 3.817 -9.289 1.00 95.00 80 LEU A N 1
ATOM 640 C CA . LEU A 1 80 ? 4.630 3.361 -8.928 1.00 95.00 80 LEU A CA 1
ATOM 641 C C . LEU A 1 80 ? 4.652 2.006 -8.204 1.00 95.00 80 LEU A C 1
ATOM 643 O O . LEU A 1 80 ? 3.956 1.836 -7.205 1.00 95.00 80 LEU A O 1
ATOM 647 N N . SER A 1 81 ? 5.448 1.053 -8.694 1.00 95.81 81 SER A N 1
ATOM 648 C CA . SER A 1 81 ? 5.547 -0.284 -8.095 1.00 95.81 81 SER A CA 1
ATOM 649 C C . SER A 1 81 ? 6.248 -0.247 -6.738 1.00 95.81 81 SER A C 1
ATOM 651 O O . SER A 1 81 ? 5.813 -0.934 -5.820 1.00 95.81 81 SER A O 1
ATOM 653 N N . GLU A 1 82 ? 7.285 0.583 -6.588 1.00 95.62 82 GLU A N 1
ATOM 654 C CA . GLU A 1 82 ? 7.988 0.793 -5.314 1.00 95.62 82 GLU A CA 1
ATOM 655 C C . GLU A 1 82 ? 7.043 1.390 -4.258 1.00 95.62 82 GLU A C 1
ATOM 657 O O . GLU A 1 82 ? 6.910 0.837 -3.167 1.00 95.62 82 GLU A O 1
ATOM 662 N N . SER A 1 83 ? 6.283 2.437 -4.599 1.00 96.56 83 SER A N 1
ATOM 663 C CA . SER A 1 8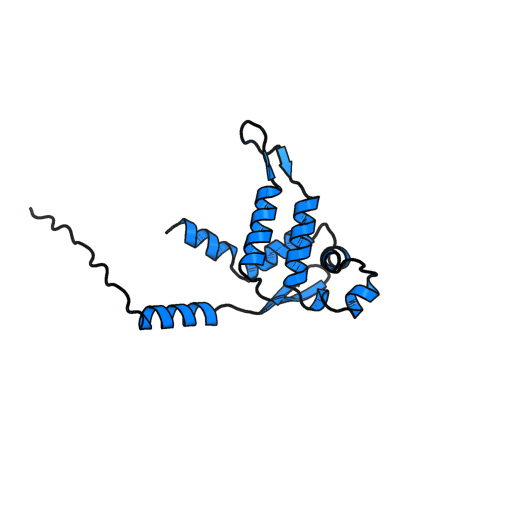3 ? 5.295 3.012 -3.676 1.00 96.56 83 SER A CA 1
ATOM 664 C C . SER A 1 83 ? 4.131 2.062 -3.369 1.00 96.56 83 SER A C 1
ATOM 666 O O . SER A 1 83 ? 3.625 2.046 -2.247 1.00 96.56 83 SER A O 1
ATOM 668 N N . ALA A 1 84 ? 3.697 1.246 -4.336 1.00 97.19 84 ALA A N 1
ATOM 669 C CA . ALA A 1 84 ? 2.690 0.215 -4.089 1.00 97.19 84 ALA A CA 1
ATOM 670 C C . ALA A 1 84 ? 3.207 -0.855 -3.114 1.00 97.19 84 ALA A C 1
ATOM 672 O O . ALA A 1 84 ? 2.485 -1.268 -2.206 1.00 97.19 84 ALA A O 1
ATOM 673 N N . ALA A 1 85 ? 4.461 -1.279 -3.273 1.00 97.56 85 ALA A N 1
ATOM 674 C CA . ALA A 1 85 ? 5.108 -2.253 -2.405 1.00 97.56 85 ALA A CA 1
ATOM 675 C C . ALA A 1 85 ? 5.206 -1.754 -0.959 1.00 97.56 85 ALA A C 1
ATOM 677 O O . ALA A 1 85 ? 4.813 -2.466 -0.034 1.00 97.56 85 ALA A O 1
ATOM 678 N N . GLU A 1 86 ? 5.639 -0.508 -0.777 1.00 97.56 86 GLU A N 1
ATOM 679 C CA . GLU A 1 86 ? 5.708 0.149 0.527 1.00 97.56 86 GLU A CA 1
ATOM 680 C C . GLU A 1 86 ? 4.325 0.232 1.195 1.00 97.56 86 GLU A C 1
ATOM 682 O O . GLU A 1 86 ? 4.145 -0.162 2.352 1.00 97.56 86 GLU A O 1
ATOM 687 N N . PHE A 1 87 ? 3.307 0.654 0.443 1.00 97.69 87 PHE A N 1
ATOM 688 C CA . PHE A 1 87 ? 1.929 0.713 0.927 1.00 97.69 87 PHE A CA 1
ATOM 689 C C . PHE A 1 87 ? 1.403 -0.663 1.379 1.00 97.69 87 PHE A C 1
ATOM 691 O O . PHE A 1 87 ? 0.768 -0.792 2.432 1.00 97.69 87 PHE A O 1
ATOM 698 N N . ILE A 1 88 ? 1.693 -1.721 0.618 1.00 97.81 88 ILE A N 1
ATOM 699 C CA . ILE A 1 88 ? 1.326 -3.101 0.965 1.00 97.81 88 ILE A CA 1
ATOM 700 C C . ILE A 1 88 ? 2.089 -3.573 2.209 1.00 97.81 88 ILE A C 1
ATOM 702 O O . ILE A 1 88 ? 1.490 -4.181 3.097 1.00 97.81 88 ILE A O 1
ATOM 706 N N . TYR A 1 89 ? 3.386 -3.280 2.310 1.00 97.81 89 TYR A N 1
ATOM 707 C CA . TYR A 1 89 ? 4.218 -3.663 3.452 1.00 97.81 89 TYR A CA 1
ATOM 708 C C . TYR A 1 89 ? 3.658 -3.131 4.775 1.00 97.81 89 TYR A C 1
ATOM 710 O O . TYR A 1 89 ? 3.527 -3.873 5.753 1.00 97.81 89 TYR A O 1
ATOM 718 N N . PHE A 1 90 ? 3.254 -1.861 4.809 1.00 96.81 90 PHE A N 1
ATOM 719 C CA . PHE A 1 90 ? 2.708 -1.271 6.030 1.00 96.81 90 PHE A CA 1
ATOM 720 C C . PHE A 1 90 ? 1.284 -1.720 6.363 1.00 96.81 90 PHE A C 1
ATOM 722 O O . PHE A 1 90 ? 0.865 -1.634 7.521 1.00 96.81 90 PHE A O 1
ATOM 729 N N . THR A 1 91 ? 0.543 -2.225 5.380 1.00 96.50 91 THR A N 1
ATOM 730 C CA . THR A 1 91 ? -0.833 -2.695 5.573 1.00 96.50 91 THR A CA 1
ATOM 731 C C . THR A 1 91 ? -0.915 -4.193 5.850 1.00 96.50 91 THR A C 1
ATOM 733 O O . THR A 1 91 ? -1.871 -4.618 6.491 1.00 96.50 91 THR A O 1
ATOM 736 N N . CYS A 1 92 ? 0.068 -5.002 5.445 1.00 97.19 92 CYS A N 1
ATOM 737 C CA . CYS A 1 92 ? 0.077 -6.453 5.645 1.00 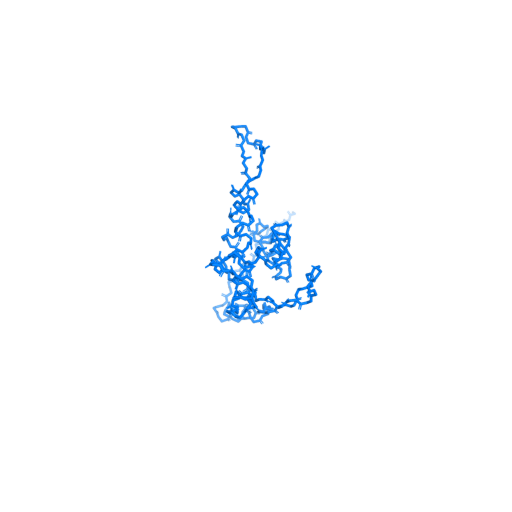97.19 92 CYS A CA 1
ATOM 738 C C . CYS A 1 92 ? 1.019 -6.880 6.788 1.00 97.19 92 CYS A C 1
ATOM 740 O O . CYS A 1 92 ? 2.239 -6.888 6.607 1.00 97.19 92 CYS A O 1
ATOM 742 N N . PRO A 1 93 ? 0.499 -7.332 7.947 1.00 95.50 93 PRO A N 1
ATOM 743 C CA . PRO A 1 93 ? 1.339 -7.748 9.073 1.00 95.50 93 PRO A CA 1
ATOM 744 C C . PRO A 1 93 ? 2.258 -8.935 8.757 1.00 95.50 93 PRO A C 1
ATOM 746 O O . PRO A 1 93 ? 3.321 -9.061 9.355 1.00 95.50 93 PRO A O 1
ATOM 749 N N . TYR A 1 94 ? 1.866 -9.811 7.826 1.00 96.06 94 TYR A N 1
ATOM 750 C CA . TYR A 1 94 ? 2.681 -10.970 7.453 1.00 96.06 94 TYR A CA 1
ATOM 751 C C . TYR A 1 94 ? 3.980 -10.569 6.754 1.00 96.06 94 TYR A C 1
ATOM 753 O O . TYR A 1 94 ? 4.997 -11.215 6.978 1.00 96.06 94 TYR A O 1
ATOM 761 N N . LEU A 1 95 ? 3.985 -9.476 5.986 1.00 96.75 95 LEU A N 1
ATOM 762 C CA . LEU A 1 95 ? 5.196 -8.993 5.315 1.00 96.75 95 LEU A CA 1
ATOM 763 C C . LEU A 1 95 ? 6.225 -8.394 6.283 1.00 96.75 95 LEU A C 1
ATOM 765 O O . LEU A 1 95 ? 7.401 -8.291 5.952 1.00 96.75 95 LEU A O 1
ATOM 769 N N . GLN A 1 96 ? 5.800 -8.031 7.492 1.00 95.94 96 GLN A N 1
ATOM 770 C CA . GLN A 1 96 ? 6.671 -7.511 8.549 1.00 95.94 96 GLN A CA 1
ATOM 771 C C . GLN A 1 96 ? 7.283 -8.636 9.400 1.00 95.94 96 GLN A C 1
ATOM 773 O O . GLN A 1 96 ? 8.041 -8.373 10.331 1.00 95.94 96 GLN A O 1
ATOM 778 N N . ASN A 1 97 ? 6.934 -9.896 9.121 1.00 96.44 97 ASN A N 1
ATOM 779 C CA . ASN A 1 97 ? 7.466 -11.041 9.840 1.00 96.44 97 ASN A CA 1
ATOM 780 C C . ASN A 1 97 ? 8.910 -11.334 9.400 1.00 96.44 97 ASN A C 1
ATOM 782 O O . ASN A 1 97 ? 9.168 -11.588 8.224 1.00 96.44 97 ASN A O 1
ATOM 786 N N . THR A 1 98 ? 9.839 -11.359 10.357 1.00 94.88 98 THR A N 1
ATOM 787 C CA . THR A 1 98 ? 11.265 -11.584 10.082 1.00 94.88 98 THR A CA 1
ATOM 788 C C . THR A 1 98 ? 11.540 -12.960 9.487 1.00 94.88 98 THR A C 1
ATOM 790 O O . THR A 1 98 ? 12.348 -13.061 8.576 1.00 94.88 98 THR A O 1
ATOM 793 N N . SER A 1 99 ? 10.829 -14.011 9.908 1.00 96.19 99 SER A N 1
ATOM 794 C CA . SER A 1 99 ? 11.006 -15.354 9.339 1.00 96.19 99 SER A CA 1
ATOM 795 C C . SER A 1 99 ? 10.595 -15.419 7.868 1.00 96.19 99 SER A C 1
ATOM 797 O O . SER A 1 99 ? 11.229 -16.128 7.093 1.00 96.19 99 SER A O 1
ATOM 799 N N . LEU A 1 100 ? 9.568 -14.661 7.461 1.00 95.31 100 LEU A N 1
ATOM 800 C CA . LEU A 1 100 ? 9.214 -14.527 6.045 1.00 95.31 100 LEU A CA 1
ATOM 801 C C . LEU A 1 100 ? 10.317 -13.787 5.275 1.00 95.31 100 LEU A C 1
ATOM 803 O O . LEU A 1 100 ? 10.721 -14.229 4.205 1.00 95.31 100 LEU A O 1
ATOM 807 N N . GLN A 1 101 ? 10.825 -12.683 5.824 1.00 96.12 101 GLN A N 1
ATOM 808 C CA . GLN A 1 101 ? 11.891 -11.897 5.194 1.00 96.12 101 GLN A CA 1
ATOM 809 C C . GLN A 1 101 ? 13.180 -12.712 5.029 1.00 96.12 101 GLN A C 1
ATOM 811 O O . GLN A 1 101 ? 13.763 -12.725 3.947 1.00 96.12 101 GLN A O 1
ATOM 816 N N . GLU A 1 102 ? 13.582 -13.450 6.063 1.00 96.50 102 GLU A N 1
ATOM 817 C CA . GLU A 1 102 ? 14.746 -14.339 6.045 1.00 96.50 102 GLU A CA 1
ATOM 818 C C . GLU A 1 102 ? 14.576 -15.473 5.029 1.00 96.50 102 GLU A C 1
ATOM 820 O O . GLU A 1 102 ? 15.475 -15.708 4.223 1.00 96.50 102 GLU A O 1
ATOM 825 N N . ALA A 1 103 ? 13.410 -16.132 5.004 1.00 96.44 103 ALA A N 1
ATOM 826 C CA . ALA A 1 103 ? 13.127 -17.223 4.069 1.00 96.44 103 ALA A CA 1
ATOM 827 C C . ALA A 1 103 ? 13.174 -16.789 2.594 1.00 96.44 103 ALA A C 1
ATOM 829 O O . ALA A 1 103 ? 13.433 -17.612 1.717 1.00 96.44 103 ALA A O 1
ATOM 830 N N . HIS A 1 104 ? 12.933 -15.505 2.323 1.00 94.81 104 HIS A N 1
ATOM 831 C CA . HIS A 1 104 ? 12.953 -14.922 0.982 1.00 94.81 104 HIS A CA 1
ATOM 832 C C . HIS A 1 104 ? 14.191 -14.048 0.712 1.00 94.81 104 HIS A C 1
ATOM 834 O O . HIS A 1 104 ? 14.225 -13.336 -0.296 1.00 94.81 104 HIS A O 1
ATOM 840 N N . GLU A 1 105 ? 15.203 -14.103 1.589 1.00 95.88 105 GLU A N 1
ATOM 841 C CA . GLU A 1 105 ? 16.459 -13.345 1.487 1.00 95.88 105 GLU A CA 1
ATOM 842 C C . GLU A 1 105 ? 16.237 -11.838 1.253 1.00 95.88 105 GLU A C 1
ATOM 844 O O . GLU A 1 105 ? 16.934 -11.176 0.473 1.00 95.88 105 GLU A O 1
ATOM 849 N N . VAL A 1 106 ? 15.220 -11.288 1.913 1.00 95.00 106 VAL A N 1
ATOM 850 C CA . VAL A 1 106 ? 14.869 -9.875 1.827 1.00 95.00 106 VAL A CA 1
ATOM 851 C C . VAL A 1 106 ? 15.914 -9.055 2.581 1.00 95.00 106 VAL A C 1
ATOM 853 O O . VAL A 1 106 ? 16.130 -9.247 3.774 1.00 95.00 106 VAL A O 1
ATOM 856 N N . LYS A 1 107 ? 16.569 -8.130 1.871 1.00 93.00 107 LYS A N 1
ATOM 857 C CA . LYS A 1 107 ? 17.570 -7.219 2.451 1.00 93.00 107 LYS A CA 1
ATOM 858 C C . LYS A 1 107 ? 16.953 -5.907 2.920 1.00 93.00 107 LYS A C 1
ATOM 860 O O . LYS A 1 107 ? 17.294 -5.428 3.995 1.00 93.00 107 LYS A O 1
ATOM 865 N N . ASP A 1 108 ? 16.066 -5.345 2.104 1.00 94.38 108 ASP A N 1
ATOM 866 C CA . ASP A 1 108 ? 15.259 -4.180 2.447 1.00 94.38 108 ASP A CA 1
ATOM 867 C C . ASP A 1 108 ? 13.830 -4.648 2.761 1.00 94.38 108 ASP A C 1
ATOM 869 O O . ASP A 1 108 ? 13.180 -5.208 1.876 1.00 94.38 108 ASP A O 1
ATOM 873 N N . PRO A 1 109 ? 13.311 -4.446 3.986 1.00 94.75 109 PRO A N 1
ATOM 874 C CA . PRO A 1 109 ? 11.945 -4.824 4.333 1.00 94.75 109 PRO A CA 1
ATOM 875 C C . PRO A 1 109 ? 10.881 -4.282 3.369 1.00 94.75 109 PRO A C 1
ATOM 877 O O . PRO A 1 109 ? 9.875 -4.958 3.144 1.00 94.75 109 PRO A O 1
ATOM 880 N N . LEU A 1 110 ? 11.093 -3.114 2.756 1.00 94.56 110 LEU A N 1
ATOM 881 C CA . LEU A 1 110 ? 10.136 -2.536 1.808 1.00 94.56 110 LEU A CA 1
ATOM 882 C C . LEU A 1 110 ? 10.055 -3.327 0.490 1.00 94.56 110 LEU A C 1
ATOM 884 O O . LEU A 1 110 ? 9.003 -3.346 -0.152 1.00 94.56 110 LEU A O 1
ATOM 888 N N . ASP A 1 111 ? 11.095 -4.094 0.151 1.00 94.81 111 ASP A N 1
ATOM 889 C CA . ASP A 1 111 ? 11.091 -4.998 -1.004 1.00 94.81 111 ASP A CA 1
ATOM 890 C C . ASP A 1 111 ? 10.282 -6.280 -0.754 1.00 94.81 111 ASP A C 1
ATOM 892 O O . ASP A 1 111 ? 10.007 -7.026 -1.701 1.00 94.81 111 ASP A O 1
ATOM 896 N N . THR A 1 112 ? 9.873 -6.562 0.493 1.00 96.75 112 THR A N 1
ATOM 897 C CA . THR A 1 112 ? 9.170 -7.813 0.837 1.00 96.75 112 THR A CA 1
ATOM 898 C C . THR A 1 112 ? 7.925 -7.995 -0.026 1.00 96.75 112 THR A C 1
ATOM 900 O O . THR A 1 112 ? 7.703 -9.074 -0.567 1.00 96.75 112 THR A O 1
ATOM 903 N N . ALA A 1 113 ? 7.123 -6.944 -0.221 1.00 97.19 113 ALA A N 1
ATOM 904 C CA . ALA A 1 113 ? 5.904 -7.042 -1.023 1.00 97.19 113 ALA A CA 1
ATOM 905 C C . ALA A 1 113 ? 6.191 -7.442 -2.481 1.00 97.19 113 ALA A C 1
ATOM 907 O O . ALA A 1 113 ? 5.483 -8.287 -3.023 1.00 97.19 113 ALA A O 1
ATOM 908 N N . ILE A 1 114 ? 7.250 -6.901 -3.095 1.00 96.31 114 ILE A N 1
ATOM 909 C CA . ILE A 1 114 ? 7.662 -7.256 -4.463 1.00 96.31 114 ILE A CA 1
ATOM 910 C C . ILE A 1 114 ? 8.196 -8.687 -4.509 1.00 96.31 114 ILE A C 1
ATOM 912 O O . ILE A 1 114 ? 7.864 -9.438 -5.422 1.00 96.31 114 ILE A O 1
ATOM 916 N N . LYS A 1 115 ? 9.004 -9.085 -3.522 1.00 95.81 115 LYS A N 1
ATOM 917 C CA . LYS A 1 115 ? 9.586 -10.433 -3.439 1.00 95.81 115 LYS A CA 1
ATOM 918 C C . LYS A 1 115 ? 8.538 -11.525 -3.267 1.00 95.81 115 LYS A C 1
ATOM 920 O O . LYS A 1 115 ? 8.702 -12.609 -3.819 1.00 95.81 115 LYS A O 1
ATOM 925 N N . ILE A 1 116 ? 7.491 -11.239 -2.500 1.00 95.56 116 ILE A N 1
ATOM 926 C CA . ILE A 1 116 ? 6.405 -12.173 -2.222 1.00 95.56 116 ILE A CA 1
ATOM 927 C C . ILE A 1 116 ? 5.391 -12.150 -3.362 1.00 95.56 116 ILE A C 1
ATOM 929 O O . ILE A 1 116 ? 5.137 -13.176 -3.977 1.00 95.56 116 ILE A O 1
ATOM 933 N N . PHE A 1 117 ? 4.825 -10.991 -3.690 1.00 95.19 117 PHE A N 1
ATOM 934 C CA . PHE A 1 117 ? 3.695 -10.929 -4.614 1.00 95.19 117 PHE A CA 1
ATOM 935 C C . PHE A 1 117 ? 4.080 -10.762 -6.085 1.00 95.19 117 PHE A C 1
ATOM 937 O O . PHE A 1 117 ? 3.233 -11.004 -6.937 1.00 95.19 117 PHE A O 1
ATOM 944 N N . GLY A 1 118 ? 5.319 -10.389 -6.404 1.00 93.88 118 GLY A N 1
ATOM 945 C CA . GLY A 1 118 ? 5.748 -10.086 -7.770 1.00 93.88 118 GLY A CA 1
ATOM 946 C C . GLY A 1 118 ? 5.470 -8.634 -8.163 1.00 93.88 118 GLY A C 1
ATOM 947 O O . GLY A 1 118 ? 4.449 -8.044 -7.797 1.00 93.88 118 GLY A O 1
ATOM 948 N N . VAL A 1 119 ? 6.398 -8.041 -8.919 1.00 93.69 119 VAL A N 1
ATOM 949 C CA . VAL A 1 119 ? 6.342 -6.628 -9.342 1.00 93.69 119 VAL A CA 1
ATOM 950 C C . VAL A 1 119 ? 5.114 -6.325 -10.204 1.00 93.69 119 VAL A C 1
ATOM 952 O O . VAL A 1 119 ? 4.581 -5.222 -10.173 1.00 93.69 119 VAL A O 1
ATOM 955 N N . GLU A 1 120 ? 4.627 -7.319 -10.937 1.00 91.38 120 GLU A N 1
ATOM 956 C CA . GLU A 1 120 ? 3.453 -7.225 -11.792 1.00 91.38 120 GLU A CA 1
ATOM 957 C C . GLU A 1 120 ? 2.135 -7.139 -11.007 1.00 91.38 120 GLU A C 1
ATOM 959 O O . GLU A 1 120 ? 1.145 -6.663 -11.552 1.00 91.38 120 GLU A O 1
ATOM 964 N N . ASN A 1 121 ? 2.123 -7.540 -9.728 1.00 94.44 121 ASN A N 1
ATOM 965 C CA . ASN A 1 121 ? 0.897 -7.641 -8.931 1.00 94.44 121 ASN A CA 1
ATOM 966 C C . ASN A 1 121 ? 0.764 -6.547 -7.861 1.00 94.44 121 ASN A C 1
ATOM 968 O O . ASN A 1 121 ? -0.347 -6.271 -7.408 1.00 94.44 121 ASN A O 1
ATOM 972 N N . VAL A 1 122 ? 1.859 -5.906 -7.432 1.00 96.12 122 VAL A N 1
ATOM 973 C CA . VAL A 1 122 ? 1.823 -4.967 -6.290 1.00 96.12 122 VAL A CA 1
ATOM 974 C C . VAL A 1 122 ? 0.891 -3.774 -6.518 1.00 96.12 122 VAL A C 1
ATOM 976 O O . VAL A 1 122 ? 0.169 -3.378 -5.607 1.00 96.12 122 VAL A O 1
ATOM 979 N N . VAL A 1 123 ? 0.815 -3.233 -7.735 1.00 96.19 123 VAL A N 1
ATOM 980 C CA . VAL A 1 123 ? -0.092 -2.108 -8.032 1.00 96.19 123 VAL A CA 1
ATOM 981 C C . VAL A 1 123 ? -1.559 -2.535 -7.903 1.00 96.19 123 VAL A C 1
ATOM 983 O O . VAL A 1 123 ? -2.370 -1.835 -7.290 1.00 96.19 123 VAL A O 1
ATOM 986 N N . ASP A 1 124 ? -1.901 -3.718 -8.412 1.00 95.25 124 ASP A N 1
ATOM 987 C CA . ASP A 1 124 ? -3.263 -4.248 -8.354 1.00 95.25 124 ASP A CA 1
ATOM 988 C C . ASP A 1 124 ? -3.684 -4.581 -6.921 1.00 95.25 124 ASP A C 1
ATOM 990 O O . ASP A 1 124 ? -4.796 -4.246 -6.501 1.00 95.25 124 ASP A O 1
ATOM 994 N N . ILE A 1 125 ? -2.785 -5.171 -6.131 1.00 96.50 125 ILE A N 1
ATOM 995 C CA . ILE A 1 125 ? -3.030 -5.472 -4.717 1.00 96.50 125 ILE A CA 1
ATOM 996 C C . ILE A 1 125 ? -3.247 -4.179 -3.920 1.00 96.50 125 ILE A C 1
ATOM 998 O O . ILE A 1 125 ? -4.211 -4.087 -3.155 1.00 96.50 125 ILE A O 1
ATOM 1002 N N . ALA A 1 126 ? -2.421 -3.152 -4.131 1.00 96.31 126 ALA A N 1
ATOM 1003 C CA . ALA A 1 126 ? -2.586 -1.857 -3.474 1.00 96.31 126 ALA A CA 1
ATOM 1004 C C . ALA A 1 126 ? -3.950 -1.218 -3.805 1.00 96.31 126 ALA A C 1
ATOM 1006 O O . ALA A 1 126 ? -4.661 -0.737 -2.915 1.00 96.31 126 ALA A O 1
ATOM 1007 N N . ASN A 1 127 ? -4.387 -1.304 -5.064 1.00 94.56 127 ASN A N 1
ATOM 1008 C CA . ASN A 1 127 ? -5.705 -0.825 -5.488 1.00 94.56 127 ASN A CA 1
ATOM 1009 C C . ASN A 1 127 ? -6.857 -1.649 -4.881 1.00 94.56 127 ASN A C 1
ATOM 1011 O O . ASN A 1 127 ? -7.889 -1.096 -4.483 1.00 94.56 127 ASN A O 1
ATOM 1015 N N . LEU A 1 128 ? -6.688 -2.967 -4.735 1.00 94.31 128 LEU A N 1
ATOM 1016 C CA . LEU A 1 128 ? -7.656 -3.824 -4.046 1.00 94.31 128 LEU A CA 1
ATOM 1017 C C . LEU A 1 128 ? -7.812 -3.438 -2.571 1.00 94.31 128 LEU A C 1
ATOM 1019 O O . LEU A 1 128 ? -8.947 -3.375 -2.087 1.00 94.31 128 LEU A O 1
ATOM 1023 N N . ILE A 1 129 ? -6.716 -3.121 -1.878 1.00 94.56 129 ILE A N 1
ATOM 1024 C CA . ILE A 1 129 ? -6.735 -2.629 -0.492 1.00 94.56 129 ILE A CA 1
ATOM 1025 C C . ILE A 1 129 ? -7.547 -1.329 -0.407 1.00 94.56 129 ILE A C 1
ATOM 1027 O O . ILE A 1 129 ? -8.504 -1.252 0.373 1.00 94.56 129 ILE A O 1
ATOM 1031 N N . LEU A 1 130 ? -7.255 -0.339 -1.261 1.00 92.44 130 LEU A N 1
ATOM 1032 C CA . LEU A 1 130 ? -8.000 0.929 -1.304 1.00 92.44 130 LEU A CA 1
ATOM 1033 C C . LEU A 1 130 ? -9.507 0.714 -1.504 1.00 92.44 130 LEU A C 1
ATOM 1035 O O . LEU A 1 130 ? -10.339 1.319 -0.811 1.00 92.44 130 LEU A O 1
ATOM 1039 N N . LYS A 1 131 ? -9.868 -0.182 -2.427 1.00 91.06 131 LYS A N 1
ATOM 1040 C CA . LYS A 1 131 ? -11.259 -0.530 -2.729 1.00 91.06 131 LYS A CA 1
ATOM 1041 C C . LYS A 1 131 ? -11.949 -1.213 -1.548 1.00 91.06 131 LYS A C 1
ATOM 1043 O O . LYS A 1 131 ? -13.069 -0.835 -1.200 1.00 91.06 131 LYS A O 1
ATOM 1048 N N . LYS A 1 132 ? -11.303 -2.198 -0.915 1.00 90.62 132 LYS A N 1
ATOM 1049 C CA . LYS A 1 132 ? -11.865 -2.966 0.213 1.00 90.62 132 LYS A CA 1
ATOM 1050 C C . LYS A 1 132 ? -12.126 -2.085 1.431 1.00 90.62 132 LYS A C 1
ATOM 1052 O O . LYS A 1 132 ? -13.191 -2.185 2.036 1.00 90.62 132 LYS A O 1
ATOM 1057 N N . PHE A 1 133 ? -11.237 -1.135 1.707 1.00 88.56 133 PHE A N 1
ATOM 1058 C CA . PHE A 1 133 ? -11.415 -0.154 2.779 1.00 88.56 133 PHE A CA 1
ATOM 1059 C C . PHE A 1 133 ? -12.319 1.038 2.408 1.00 88.56 133 PHE A C 1
ATOM 1061 O O . PHE A 1 133 ? -12.450 1.977 3.203 1.00 88.56 133 PHE A O 1
ATOM 1068 N N . ASN A 1 134 ? -12.982 0.998 1.241 1.00 81.12 134 ASN A N 1
ATOM 1069 C CA . ASN A 1 134 ? -13.867 2.045 0.710 1.00 81.12 134 ASN A CA 1
ATOM 1070 C C . ASN A 1 134 ? -13.217 3.445 0.664 1.00 81.12 134 ASN A C 1
ATOM 1072 O O . ASN A 1 134 ? -13.895 4.468 0.824 1.00 81.12 134 ASN A O 1
ATOM 1076 N N . ILE A 1 135 ? -11.906 3.511 0.434 1.00 74.69 135 ILE A N 1
ATOM 1077 C CA . ILE A 1 135 ? -11.151 4.770 0.435 1.00 74.69 135 ILE A CA 1
ATOM 1078 C C . ILE A 1 135 ? -11.508 5.605 -0.803 1.00 74.69 135 ILE A C 1
ATOM 1080 O O . ILE A 1 135 ? -11.842 6.784 -0.680 1.00 74.69 135 ILE A O 1
ATOM 1084 N N . GLU A 1 136 ? -11.615 4.976 -1.976 1.00 65.50 136 GLU A N 1
ATOM 1085 C CA . GLU A 1 136 ? -11.992 5.653 -3.229 1.00 65.50 136 GLU A CA 1
ATOM 1086 C C . GLU A 1 136 ? -13.379 6.319 -3.166 1.00 65.50 136 GLU A C 1
ATOM 1088 O O . GLU A 1 136 ? -13.581 7.435 -3.652 1.00 65.50 136 GLU A O 1
ATOM 1093 N N . LYS A 1 137 ? -14.358 5.653 -2.534 1.00 59.66 137 LYS A N 1
ATOM 1094 C CA . LYS A 1 137 ? -15.708 6.208 -2.331 1.00 59.66 137 LYS A CA 1
ATOM 1095 C C . LYS A 1 137 ? -15.702 7.405 -1.387 1.00 59.66 137 LYS A C 1
ATOM 1097 O O . LYS A 1 137 ? -16.548 8.285 -1.537 1.00 59.66 137 LYS A O 1
ATOM 1102 N N . THR A 1 138 ? -14.789 7.425 -0.419 1.00 56.88 138 THR A N 1
ATOM 1103 C CA . THR A 1 138 ? -14.666 8.524 0.541 1.00 56.88 138 THR A CA 1
ATOM 1104 C C . THR A 1 138 ? -14.126 9.767 -0.160 1.00 56.88 138 THR A C 1
ATOM 1106 O O . THR A 1 138 ? -14.758 10.813 -0.081 1.00 56.88 138 THR A O 1
ATOM 1109 N N . ILE A 1 139 ? -13.060 9.631 -0.954 1.00 55.72 139 ILE A N 1
ATOM 1110 C CA . ILE A 1 139 ? -12.440 10.745 -1.691 1.00 55.72 139 ILE A CA 1
ATOM 1111 C C . ILE A 1 139 ? -13.405 11.349 -2.725 1.00 55.72 139 ILE A C 1
ATOM 1113 O O . ILE A 1 139 ? -13.584 12.564 -2.773 1.00 55.72 139 ILE A O 1
ATOM 1117 N N . ARG A 1 140 ? -14.111 10.519 -3.510 1.00 47.94 140 ARG A N 1
ATOM 1118 C CA . ARG A 1 140 ? -15.069 11.013 -4.523 1.00 47.94 140 ARG A CA 1
ATOM 1119 C C . ARG A 1 140 ? -16.281 11.740 -3.929 1.00 47.94 140 ARG A C 1
ATOM 1121 O O . ARG A 1 140 ? -16.867 12.579 -4.610 1.00 47.94 140 ARG A O 1
ATOM 1128 N N . LYS A 1 141 ? -16.688 11.414 -2.696 1.00 45.41 141 LYS A N 1
ATOM 1129 C CA . LYS A 1 141 ? -17.774 12.126 -1.999 1.00 45.41 141 LYS A CA 1
ATOM 1130 C C . LYS A 1 141 ? -17.325 13.490 -1.478 1.00 45.41 141 LYS A C 1
ATOM 1132 O O . LYS A 1 141 ? -18.130 14.410 -1.504 1.00 45.41 141 LYS A O 1
ATOM 1137 N N . SER A 1 142 ? -16.066 13.628 -1.066 1.00 47.41 142 SER A N 1
ATOM 1138 C CA . SER A 1 142 ? -15.499 14.894 -0.580 1.00 47.41 142 SER A CA 1
ATOM 1139 C C . SER A 1 142 ? -15.395 15.977 -1.658 1.00 47.41 142 SER A C 1
ATOM 1141 O O . SER A 1 142 ? -15.406 17.147 -1.325 1.00 47.41 142 SER A O 1
ATOM 1143 N N . ILE A 1 143 ? -15.298 15.596 -2.938 1.00 45.00 143 ILE A N 1
ATOM 1144 C CA . ILE A 1 143 ? -15.147 16.530 -4.074 1.00 45.00 143 ILE A CA 1
ATOM 1145 C C . ILE A 1 143 ? -16.510 17.032 -4.597 1.00 45.00 143 ILE A C 1
ATOM 1147 O O . ILE A 1 143 ? -16.577 18.018 -5.322 1.00 45.00 143 ILE A O 1
ATOM 1151 N N . LYS A 1 144 ? -17.614 16.353 -4.256 1.00 39.25 144 LYS A N 1
ATOM 1152 C CA . LYS A 1 144 ? -18.969 16.704 -4.721 1.00 39.25 144 LYS A CA 1
ATOM 1153 C C . LYS A 1 144 ? -19.767 17.587 -3.754 1.00 39.25 144 LYS A C 1
ATOM 1155 O O . LYS A 1 144 ? -20.890 17.943 -4.105 1.00 39.25 144 LYS A O 1
ATOM 1160 N N . ASN A 1 145 ? -19.220 17.898 -2.578 1.00 30.78 145 ASN A N 1
ATOM 1161 C CA . ASN A 1 145 ? -19.856 18.743 -1.567 1.00 30.78 145 ASN A CA 1
ATOM 1162 C C . ASN A 1 145 ? -19.101 20.055 -1.408 1.00 30.78 145 ASN A C 1
ATOM 1164 O O . ASN A 1 145 ? -17.861 19.980 -1.277 1.00 30.78 145 ASN A O 1
#

Sequence (145 aa):
MNKKDEKKEINEMSFEDFLNKSIDRSGKQKNEEKIDIPGWGSVPFRRPNNDQILDYLNAQGNAIKFNKDGLIMGTDLKSLSESAAEFIYFTCPYLQNTSLQEAHEVKDPLDTAIKIFGVENVVDIANLILKKFNIEKTIRKSIKN

Radius of gyration: 21.13 Å; chains: 1; bounding box: 66×54×46 Å